Protein AF-A0A4T2A4Z6-F1 (afdb_monomer_lite)

Structure (mmCIF, N/CA/C/O backbone):
data_AF-A0A4T2A4Z6-F1
#
_entry.id   AF-A0A4T2A4Z6-F1
#
loop_
_atom_site.group_PDB
_atom_site.id
_atom_site.type_symbol
_atom_site.label_atom_id
_atom_site.label_alt_id
_atom_site.label_comp_id
_atom_site.label_asym_id
_atom_site.label_entity_id
_atom_site.label_seq_id
_atom_site.pdbx_PDB_ins_code
_atom_site.Cartn_x
_atom_site.Cartn_y
_atom_site.Cartn_z
_atom_site.occupancy
_atom_site.B_iso_or_equiv
_atom_site.auth_seq_id
_atom_site.auth_comp_id
_atom_site.auth_asym_id
_atom_site.auth_atom_id
_atom_site.pdbx_PDB_model_num
ATOM 1 N N . MET A 1 1 ? 22.274 5.637 -23.073 1.00 53.47 1 MET A N 1
ATOM 2 C CA . MET A 1 1 ? 21.441 6.823 -23.376 1.00 53.47 1 MET A CA 1
ATOM 3 C C . MET A 1 1 ? 20.006 6.414 -23.093 1.00 53.47 1 MET A C 1
ATOM 5 O O . MET A 1 1 ? 19.495 5.566 -23.811 1.00 53.47 1 MET A O 1
ATOM 9 N N . ILE A 1 2 ? 19.406 6.898 -22.002 1.00 63.56 2 ILE A N 1
ATOM 10 C CA . ILE A 1 2 ? 18.013 6.569 -21.661 1.00 63.56 2 ILE A CA 1
ATOM 11 C C . ILE A 1 2 ? 17.120 7.168 -22.754 1.00 63.56 2 ILE A C 1
ATOM 13 O O . ILE A 1 2 ? 17.235 8.357 -23.053 1.00 63.56 2 ILE A O 1
ATOM 17 N N . SER A 1 3 ? 16.276 6.355 -23.392 1.00 80.56 3 SER A N 1
ATOM 18 C CA . SER A 1 3 ? 15.364 6.856 -24.422 1.00 80.56 3 SER A CA 1
ATOM 19 C C . SER A 1 3 ? 14.307 7.770 -23.791 1.00 80.56 3 SER A C 1
ATOM 21 O O . SER A 1 3 ? 13.891 7.567 -22.649 1.00 80.56 3 SER A O 1
ATOM 23 N N . LEU A 1 4 ? 13.832 8.776 -24.532 1.00 82.50 4 LEU A N 1
ATOM 24 C CA . LEU A 1 4 ? 12.777 9.681 -24.055 1.00 82.50 4 LEU A CA 1
ATOM 25 C C . LEU A 1 4 ? 11.529 8.909 -23.579 1.00 82.50 4 LEU A C 1
ATOM 27 O O . LEU A 1 4 ? 10.929 9.271 -22.570 1.00 82.50 4 LEU A O 1
ATOM 31 N N . GLY A 1 5 ? 11.190 7.806 -24.257 1.00 82.75 5 GLY A N 1
ATOM 32 C CA . GLY A 1 5 ? 10.084 6.924 -23.875 1.00 82.75 5 GLY A CA 1
ATOM 33 C C . GLY A 1 5 ? 10.261 6.281 -22.495 1.00 82.75 5 GLY A C 1
ATOM 34 O O . GLY A 1 5 ? 9.306 6.242 -21.724 1.00 82.75 5 GLY A O 1
ATOM 35 N N . TRP A 1 6 ? 11.480 5.860 -22.139 1.00 84.50 6 TRP A N 1
ATOM 36 C CA . TRP A 1 6 ? 11.771 5.312 -20.808 1.00 84.50 6 TRP A CA 1
ATOM 37 C C . TRP A 1 6 ? 11.572 6.356 -19.710 1.00 84.50 6 TRP A C 1
ATOM 39 O O . TRP A 1 6 ? 10.941 6.088 -18.688 1.00 84.50 6 TRP A O 1
ATOM 49 N N . LYS A 1 7 ? 12.051 7.585 -19.941 1.00 83.44 7 LYS A N 1
ATOM 50 C CA . LYS A 1 7 ? 11.890 8.664 -18.961 1.00 83.44 7 LYS A CA 1
ATOM 51 C C . LYS A 1 7 ? 10.421 9.039 -18.759 1.00 83.44 7 LYS A C 1
ATOM 53 O O . LYS A 1 7 ? 10.008 9.286 -17.627 1.00 83.44 7 LYS A O 1
ATOM 58 N N . ILE A 1 8 ? 9.629 9.049 -19.834 1.00 87.81 8 ILE A N 1
ATOM 59 C CA . ILE A 1 8 ? 8.178 9.270 -19.762 1.00 87.81 8 ILE A CA 1
ATOM 60 C C . ILE A 1 8 ? 7.509 8.164 -18.936 1.00 87.81 8 ILE A C 1
ATOM 62 O O . ILE A 1 8 ? 6.722 8.477 -18.042 1.00 87.81 8 ILE A O 1
ATOM 66 N N . ALA A 1 9 ? 7.850 6.895 -19.181 1.00 88.88 9 ALA A N 1
ATOM 67 C CA . ALA A 1 9 ? 7.299 5.765 -18.436 1.00 88.88 9 ALA A CA 1
ATOM 68 C C . ALA A 1 9 ? 7.622 5.848 -16.933 1.00 88.88 9 ALA A C 1
ATOM 70 O O . ALA A 1 9 ? 6.725 5.699 -16.107 1.00 88.88 9 ALA A O 1
ATOM 71 N N . GLN A 1 10 ? 8.862 6.198 -16.578 1.00 87.38 10 GLN A N 1
ATOM 72 C CA . GLN A 1 10 ? 9.282 6.404 -15.189 1.00 87.38 10 GLN A CA 1
ATOM 73 C C . GLN A 1 10 ? 8.494 7.522 -14.492 1.00 87.38 10 GLN A C 1
ATOM 75 O O . GLN A 1 10 ? 8.013 7.346 -13.374 1.00 87.38 10 GLN A O 1
ATOM 80 N N . VAL A 1 11 ? 8.340 8.682 -15.141 1.00 88.06 11 VAL A N 1
ATOM 81 C CA . VAL A 1 11 ? 7.564 9.798 -14.573 1.00 88.06 11 VAL A CA 1
ATOM 82 C C . VAL A 1 11 ? 6.092 9.415 -14.423 1.00 88.06 11 VAL A C 1
ATOM 84 O O . VAL A 1 11 ? 5.475 9.746 -13.412 1.00 88.06 11 VAL A O 1
ATOM 87 N N . SER A 1 12 ? 5.530 8.707 -15.405 1.00 90.56 12 SER A N 1
ATOM 88 C CA . SER A 1 12 ? 4.148 8.228 -15.343 1.00 90.56 12 SER A CA 1
ATOM 89 C C . SER A 1 12 ? 3.947 7.242 -14.195 1.00 90.56 12 SER A C 1
ATOM 91 O O . SER A 1 12 ? 2.978 7.373 -13.453 1.00 90.56 12 SER A O 1
ATOM 93 N N . GLU A 1 13 ? 4.865 6.290 -14.014 1.00 91.31 13 GLU A N 1
ATOM 94 C CA . GLU A 1 13 ? 4.811 5.329 -12.913 1.00 91.31 13 GLU A CA 1
ATOM 95 C C . GLU A 1 13 ? 4.927 6.030 -11.560 1.00 91.31 13 GLU A C 1
ATOM 97 O O . GLU A 1 13 ? 4.157 5.733 -10.651 1.00 91.31 13 GLU A O 1
ATOM 102 N N . ARG A 1 14 ? 5.831 7.010 -11.430 1.00 89.75 14 ARG A N 1
ATOM 103 C CA . ARG A 1 14 ? 5.976 7.783 -10.192 1.00 89.75 14 ARG A CA 1
ATOM 104 C C . ARG A 1 14 ? 4.678 8.497 -9.814 1.00 89.75 14 ARG A C 1
ATOM 106 O O . ARG A 1 14 ? 4.248 8.396 -8.675 1.00 89.75 14 ARG A O 1
ATOM 113 N N . ARG A 1 15 ? 4.026 9.154 -10.777 1.00 90.56 15 ARG A N 1
ATOM 114 C CA . ARG A 1 15 ? 2.739 9.831 -10.548 1.00 90.56 15 ARG A CA 1
ATOM 115 C C . ARG A 1 15 ? 1.625 8.855 -10.183 1.00 90.56 15 ARG A C 1
ATOM 117 O O . ARG A 1 15 ? 0.819 9.162 -9.314 1.00 90.56 15 ARG A O 1
ATOM 124 N N . ALA A 1 16 ? 1.575 7.693 -10.835 1.00 90.38 16 ALA A N 1
ATOM 125 C CA . ALA A 1 16 ? 0.600 6.654 -10.509 1.00 90.38 16 ALA A CA 1
ATOM 126 C C . ALA A 1 16 ? 0.821 6.095 -9.094 1.00 90.38 16 ALA A C 1
ATOM 128 O O . ALA A 1 16 ? -0.144 5.861 -8.365 1.00 90.38 16 ALA A O 1
ATOM 129 N N . LEU A 1 17 ? 2.084 5.927 -8.693 1.00 90.62 17 LEU A N 1
ATOM 130 C CA . LEU A 1 17 ? 2.461 5.515 -7.347 1.00 90.62 17 LEU A CA 1
ATOM 131 C C . LEU A 1 17 ? 2.000 6.543 -6.310 1.00 90.62 17 LEU A C 1
ATOM 133 O O . LEU A 1 17 ? 1.287 6.174 -5.379 1.00 90.62 17 LEU A O 1
ATOM 137 N N . ASP A 1 18 ? 2.352 7.817 -6.506 1.00 90.19 18 ASP A N 1
ATOM 138 C CA . ASP A 1 18 ? 1.997 8.906 -5.590 1.00 90.19 18 ASP A CA 1
ATOM 139 C C . ASP A 1 18 ? 0.464 9.031 -5.456 1.00 90.19 18 ASP A C 1
ATOM 141 O O . ASP A 1 18 ? -0.058 9.068 -4.343 1.00 90.19 18 ASP A O 1
ATOM 145 N N . ALA A 1 19 ? -0.278 8.963 -6.569 1.00 90.94 19 ALA A N 1
ATOM 146 C CA . ALA A 1 19 ? -1.742 8.990 -6.555 1.00 90.94 19 ALA A CA 1
ATOM 147 C C . ALA A 1 19 ? -2.352 7.793 -5.806 1.00 90.94 19 ALA A C 1
ATOM 149 O O . ALA A 1 19 ? -3.289 7.953 -5.024 1.00 90.94 19 ALA A O 1
ATOM 150 N N . THR A 1 20 ? -1.822 6.581 -6.010 1.00 90.94 20 THR A N 1
ATOM 151 C CA . THR A 1 20 ? -2.314 5.384 -5.304 1.00 90.94 20 THR A CA 1
ATOM 152 C C . THR A 1 20 ? -2.079 5.508 -3.801 1.00 90.94 20 THR A C 1
ATOM 154 O O . THR A 1 20 ? -2.978 5.230 -3.008 1.00 90.94 20 THR A O 1
ATOM 157 N N . HIS A 1 21 ? -0.894 5.979 -3.411 1.00 90.50 21 HIS A N 1
ATOM 158 C CA . HIS A 1 21 ? -0.552 6.233 -2.018 1.00 90.50 21 HIS A CA 1
ATOM 159 C C . HIS A 1 21 ? -1.497 7.270 -1.382 1.00 90.50 21 HIS A C 1
ATOM 161 O O . HIS A 1 21 ? -2.079 7.008 -0.330 1.00 90.50 21 HIS A O 1
ATOM 167 N N . GLU A 1 22 ? -1.740 8.405 -2.046 1.00 89.75 22 GLU A N 1
ATOM 168 C CA . GLU A 1 22 ? -2.688 9.429 -1.578 1.00 89.75 22 GLU A CA 1
ATOM 169 C C . GLU A 1 22 ? -4.120 8.895 -1.438 1.00 89.75 22 GLU A C 1
ATOM 171 O O . GLU A 1 22 ? -4.818 9.212 -0.468 1.00 89.75 22 GLU A O 1
ATOM 176 N N . HIS A 1 23 ? -4.570 8.050 -2.368 1.00 89.31 23 HIS A N 1
ATOM 177 C CA . HIS A 1 23 ? -5.885 7.422 -2.283 1.00 89.31 23 HIS A CA 1
ATOM 178 C C . HIS A 1 23 ? -6.003 6.457 -1.105 1.00 89.31 23 HIS A C 1
ATOM 180 O O . HIS A 1 23 ? -7.046 6.449 -0.447 1.00 89.31 23 HIS A O 1
ATOM 186 N N . LEU A 1 24 ? -4.956 5.683 -0.808 1.00 89.62 24 LEU A N 1
ATOM 187 C CA . LEU A 1 24 ? -4.925 4.809 0.366 1.00 89.62 24 LEU A CA 1
ATOM 188 C C . LEU A 1 24 ? -5.007 5.627 1.658 1.00 89.62 24 LEU A C 1
ATOM 190 O O . LEU A 1 24 ? -5.875 5.360 2.487 1.00 89.62 24 LEU A O 1
ATOM 194 N N . VAL A 1 25 ? -4.183 6.671 1.794 1.00 88.75 25 VAL A N 1
ATOM 195 C CA . VAL A 1 25 ? -4.225 7.587 2.950 1.00 88.75 25 VAL A CA 1
ATOM 196 C C . VAL A 1 25 ? -5.608 8.231 3.096 1.00 88.75 25 VAL A C 1
ATOM 198 O O . VAL A 1 25 ? -6.181 8.261 4.184 1.00 88.75 25 VAL A O 1
ATOM 201 N N . THR A 1 26 ? -6.197 8.699 1.995 1.00 86.94 26 THR A N 1
ATOM 202 C CA . THR A 1 26 ? -7.542 9.294 2.001 1.00 86.94 26 THR A CA 1
ATOM 203 C C . THR A 1 26 ? -8.610 8.284 2.428 1.00 86.94 26 THR A C 1
ATOM 205 O O . THR A 1 26 ? -9.493 8.613 3.220 1.00 86.94 26 THR A O 1
ATOM 208 N N . GLY A 1 27 ? -8.536 7.044 1.934 1.00 85.38 27 GLY A N 1
ATOM 209 C CA . GLY A 1 27 ? -9.442 5.961 2.323 1.00 85.38 27 GLY A CA 1
ATOM 210 C C . GLY A 1 27 ? -9.353 5.633 3.814 1.00 85.38 27 GLY A C 1
ATOM 211 O O . GLY A 1 27 ? -10.381 5.515 4.482 1.00 85.38 27 GLY A O 1
ATOM 212 N N . LEU A 1 28 ? -8.132 5.571 4.351 1.00 85.25 28 LEU A N 1
ATOM 213 C CA . LEU A 1 28 ? -7.865 5.353 5.774 1.00 85.25 28 LEU A CA 1
ATOM 214 C C . LEU A 1 28 ? -8.429 6.485 6.646 1.00 85.25 28 LEU A C 1
ATOM 216 O O . LEU A 1 28 ? -9.111 6.219 7.635 1.00 85.25 28 LEU A O 1
ATOM 220 N N . ASN A 1 29 ? -8.227 7.742 6.248 1.00 82.94 29 ASN A N 1
ATOM 221 C CA . ASN A 1 29 ? -8.770 8.901 6.961 1.00 82.94 29 ASN A CA 1
ATOM 222 C C . ASN A 1 29 ? -10.304 8.937 6.945 1.00 82.94 29 ASN A C 1
ATOM 224 O O . ASN A 1 29 ? -10.927 9.236 7.965 1.00 82.94 29 ASN A O 1
ATOM 228 N N . ASN A 1 30 ? -10.930 8.581 5.819 1.00 83.62 30 ASN A N 1
ATOM 229 C CA . ASN A 1 30 ? -12.386 8.469 5.739 1.00 83.62 30 ASN A CA 1
ATOM 230 C C . ASN A 1 30 ? -12.917 7.367 6.665 1.00 83.62 30 ASN A C 1
ATOM 232 O O . ASN A 1 30 ? -13.893 7.596 7.376 1.00 83.62 30 ASN A O 1
ATOM 236 N N . LEU A 1 31 ? -12.251 6.206 6.722 1.00 81.06 31 LEU A N 1
ATOM 237 C CA . LEU A 1 31 ? -12.610 5.133 7.653 1.00 81.06 31 LEU A CA 1
ATOM 238 C C . LEU A 1 31 ? -12.546 5.616 9.108 1.00 81.06 31 LEU A C 1
ATOM 240 O O . LEU A 1 31 ? -13.476 5.376 9.878 1.00 81.06 31 LEU A O 1
ATOM 244 N N . VAL A 1 32 ? -11.472 6.314 9.485 1.00 80.25 32 VAL A N 1
ATOM 245 C CA . VAL A 1 32 ? -11.318 6.889 10.830 1.00 80.25 32 VAL A CA 1
ATOM 246 C C . VAL A 1 32 ? -12.477 7.837 11.141 1.00 80.25 32 VAL A C 1
ATOM 248 O O . VAL A 1 32 ? -13.132 7.685 12.175 1.00 80.25 32 VAL A O 1
ATOM 251 N N . ALA A 1 33 ? -12.779 8.767 10.232 1.00 80.31 33 ALA A N 1
ATOM 252 C CA . ALA A 1 33 ? -13.874 9.718 10.394 1.00 80.31 33 ALA A CA 1
ATOM 253 C C . ALA A 1 33 ? -15.239 9.018 10.541 1.00 80.31 33 ALA A C 1
ATOM 255 O O . ALA A 1 33 ? -16.032 9.383 11.410 1.00 80.31 33 ALA A O 1
ATOM 256 N N . GLU A 1 34 ? -15.502 7.973 9.750 1.00 82.38 34 GLU A N 1
ATOM 257 C CA . GLU A 1 34 ? -16.730 7.176 9.842 1.00 82.38 34 GLU A CA 1
ATOM 258 C C . GLU A 1 34 ? -16.854 6.434 11.182 1.00 82.38 34 GLU A C 1
ATOM 260 O O . GLU A 1 34 ? -17.939 6.398 11.771 1.00 82.38 34 GLU A O 1
ATOM 265 N N . GLN A 1 35 ? -15.764 5.854 11.691 1.00 79.44 35 GLN A N 1
ATOM 266 C CA . GLN A 1 35 ? -15.755 5.160 12.985 1.00 79.44 35 GLN A CA 1
ATOM 267 C C . GLN A 1 35 ? -15.966 6.136 14.147 1.00 79.44 35 GLN A C 1
ATOM 269 O O . GLN A 1 35 ? -16.771 5.872 15.046 1.00 79.44 35 GLN A O 1
ATOM 274 N N . MET A 1 36 ? -15.327 7.306 14.085 1.00 76.94 36 MET A N 1
ATOM 275 C CA . MET A 1 36 ? -15.538 8.387 15.048 1.00 76.94 36 MET A CA 1
ATOM 276 C C . MET A 1 36 ? -16.989 8.875 15.046 1.00 76.94 36 MET A C 1
ATOM 278 O O . MET A 1 36 ? -17.581 9.012 16.116 1.00 76.94 36 MET A O 1
ATOM 282 N N . ALA A 1 37 ? -17.597 9.066 13.869 1.00 81.31 37 ALA A N 1
ATOM 283 C CA . ALA A 1 37 ? -19.005 9.450 13.750 1.00 81.31 37 ALA A CA 1
ATOM 284 C C . ALA A 1 37 ? -19.954 8.394 14.345 1.00 81.31 37 ALA A C 1
ATOM 286 O O . ALA A 1 37 ? -20.972 8.734 14.947 1.00 81.31 37 ALA A O 1
ATOM 287 N N . LYS A 1 38 ? -19.597 7.107 14.241 1.00 81.38 38 LYS A N 1
ATOM 288 C CA . LYS A 1 38 ? -20.314 5.984 14.875 1.00 81.38 38 LYS A CA 1
ATOM 289 C C . LYS A 1 38 ? -20.003 5.823 16.366 1.00 81.38 38 LYS A C 1
ATOM 291 O O . LYS A 1 38 ? -20.525 4.909 17.003 1.00 81.38 38 LYS A O 1
ATOM 296 N N . ASN A 1 39 ? -19.172 6.696 16.935 1.00 74.12 39 ASN A N 1
ATOM 297 C CA . ASN A 1 39 ? -18.717 6.645 18.320 1.00 74.12 39 ASN A CA 1
ATOM 298 C C . ASN A 1 39 ? -18.016 5.315 18.681 1.00 74.12 39 ASN A C 1
ATOM 300 O O . ASN A 1 39 ? -18.028 4.882 19.839 1.00 74.12 39 ASN A O 1
ATOM 304 N N . GLN A 1 40 ? -17.425 4.663 17.675 1.00 71.44 40 GLN A N 1
ATOM 305 C CA . GLN A 1 40 ? -16.693 3.407 17.777 1.00 71.44 40 GLN A CA 1
ATOM 306 C C . GLN A 1 40 ? -15.190 3.693 17.782 1.00 71.44 40 GLN A C 1
ATOM 308 O O . GLN A 1 40 ? -14.695 4.546 17.048 1.00 71.44 40 GLN A O 1
ATOM 313 N N . ALA A 1 41 ? -14.451 2.985 18.635 1.00 67.62 41 ALA A N 1
ATOM 314 C CA . ALA A 1 41 ? -12.996 3.041 18.607 1.00 67.62 41 ALA A CA 1
ATOM 315 C C . ALA A 1 41 ? -12.472 2.140 17.482 1.00 67.62 41 ALA A C 1
ATOM 317 O O . ALA A 1 41 ? -12.926 1.001 17.337 1.00 67.62 41 ALA A O 1
ATOM 318 N N . LEU A 1 42 ? -11.477 2.619 16.732 1.00 68.81 42 LEU A N 1
ATOM 319 C CA . LEU A 1 42 ? -10.660 1.751 15.888 1.00 68.81 42 LEU A CA 1
ATOM 320 C C . LEU A 1 42 ? -9.948 0.748 16.808 1.00 68.81 42 LEU A C 1
ATOM 322 O O . LEU A 1 42 ? -9.148 1.125 17.663 1.00 68.81 42 LEU A O 1
ATOM 326 N N . ASN A 1 43 ? -10.291 -0.533 16.685 1.00 70.00 43 ASN A N 1
ATOM 327 C CA . ASN A 1 43 ? -9.636 -1.595 17.438 1.00 70.00 43 ASN A CA 1
ATOM 328 C C . ASN A 1 43 ? -8.296 -1.982 16.777 1.00 70.00 43 ASN A C 1
ATOM 330 O O . ASN A 1 43 ? -7.999 -1.606 15.644 1.00 70.00 43 ASN A O 1
ATOM 334 N N . LYS A 1 44 ? -7.481 -2.784 17.470 1.00 69.00 44 LYS A N 1
ATOM 335 C CA . LYS A 1 44 ? -6.182 -3.239 16.940 1.00 69.00 44 LYS A CA 1
ATOM 336 C C . LYS A 1 44 ? -6.290 -4.103 15.672 1.00 69.00 44 LYS A C 1
ATOM 338 O O . LYS A 1 44 ? -5.290 -4.246 14.978 1.00 69.00 44 LYS A O 1
ATOM 343 N N . ALA A 1 45 ? -7.465 -4.655 15.354 1.00 73.44 45 ALA A N 1
ATOM 344 C CA . ALA A 1 45 ? -7.662 -5.503 14.175 1.00 73.44 45 ALA A CA 1
ATOM 345 C C . ALA A 1 45 ? -7.592 -4.713 12.855 1.00 73.44 45 ALA A C 1
ATOM 347 O O . ALA A 1 45 ? -7.369 -5.294 11.795 1.00 73.44 45 ALA A O 1
ATOM 348 N N . TRP A 1 46 ? -7.700 -3.381 12.902 1.00 74.56 46 TRP A N 1
ATOM 349 C CA . TRP A 1 46 ? -7.494 -2.554 11.713 1.00 74.56 46 TRP A CA 1
ATOM 350 C C . TRP A 1 46 ? -6.060 -2.608 11.188 1.00 74.56 46 TRP A C 1
ATOM 352 O O . TRP A 1 46 ? -5.870 -2.513 9.982 1.00 74.56 46 TRP A O 1
ATOM 362 N N . ARG A 1 47 ? -5.062 -2.866 12.047 1.00 73.88 47 ARG A N 1
ATOM 363 C CA . ARG A 1 47 ? -3.666 -3.021 11.602 1.00 73.88 47 ARG A CA 1
ATOM 364 C C . ARG A 1 47 ? -3.460 -4.252 10.713 1.00 73.88 47 ARG A C 1
ATOM 366 O O . ARG A 1 47 ? -2.546 -4.261 9.905 1.00 73.88 47 ARG A O 1
ATOM 373 N N . SER A 1 48 ? -4.311 -5.271 10.825 1.00 77.44 48 SER A N 1
ATOM 374 C CA . SER A 1 48 ? -4.281 -6.447 9.945 1.00 77.44 48 SER A CA 1
ATOM 375 C C . SER A 1 48 ? -5.272 -6.347 8.783 1.00 77.44 48 SER A C 1
ATOM 377 O O . SER A 1 48 ? -5.400 -7.292 8.008 1.00 77.44 48 SER A O 1
ATOM 379 N N . THR 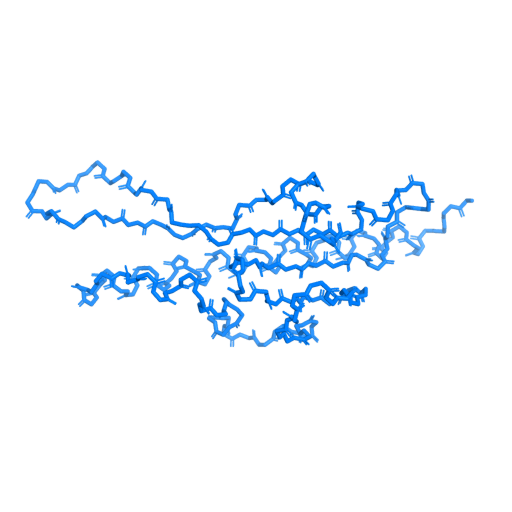A 1 49 ? -6.001 -5.233 8.660 1.00 83.50 49 THR A N 1
ATOM 380 C CA . THR A 1 49 ? -6.970 -5.046 7.580 1.00 83.50 49 THR A CA 1
ATOM 381 C C . THR A 1 49 ? -6.272 -4.501 6.348 1.00 83.50 49 THR A C 1
ATOM 383 O O . THR A 1 49 ? -5.612 -3.468 6.395 1.00 83.50 49 THR A O 1
ATOM 386 N N . ASN A 1 50 ? -6.475 -5.186 5.232 1.00 89.19 50 ASN A N 1
ATOM 387 C CA . ASN A 1 50 ? -5.974 -4.781 3.935 1.00 89.19 50 ASN A CA 1
ATOM 388 C C . ASN A 1 50 ? -6.543 -3.405 3.520 1.00 89.19 50 ASN A C 1
ATOM 390 O O . ASN A 1 50 ? -7.745 -3.307 3.273 1.00 89.19 50 ASN A O 1
ATOM 394 N N . PRO A 1 51 ? -5.723 -2.346 3.392 1.00 88.31 51 PRO A N 1
ATOM 395 C CA . PRO A 1 51 ? -6.214 -0.999 3.108 1.00 88.31 51 PRO A CA 1
ATOM 396 C C . PRO A 1 51 ? -6.760 -0.845 1.681 1.00 88.31 51 PRO A C 1
ATOM 398 O O . PRO A 1 51 ? -7.561 0.055 1.431 1.00 88.31 51 PRO A O 1
ATOM 401 N N . PHE A 1 52 ? -6.408 -1.739 0.749 1.00 90.06 52 PHE A N 1
ATOM 402 C CA . PHE A 1 52 ? -6.931 -1.699 -0.620 1.00 90.06 52 PHE A CA 1
ATOM 403 C C . PHE A 1 52 ? -8.438 -1.977 -0.684 1.00 90.06 52 PHE A C 1
ATOM 405 O O . PHE A 1 52 ? -9.092 -1.511 -1.613 1.00 90.06 52 PHE A O 1
ATOM 412 N N . VAL A 1 53 ? -9.020 -2.652 0.318 1.00 86.44 53 VAL A N 1
ATOM 413 C CA . VAL A 1 53 ? -10.478 -2.881 0.386 1.00 86.44 53 VAL A CA 1
ATOM 414 C C . VAL A 1 53 ? -11.265 -1.606 0.705 1.00 86.44 53 VAL A C 1
ATOM 416 O O . VAL A 1 53 ? -12.474 -1.561 0.501 1.00 86.44 53 VAL A O 1
ATOM 419 N N . LEU A 1 54 ? -10.590 -0.571 1.220 1.00 80.38 54 LEU A N 1
ATOM 420 C CA . LEU A 1 54 ? -11.190 0.729 1.534 1.00 80.38 54 LEU A CA 1
ATOM 421 C C . LEU A 1 54 ? -11.272 1.635 0.302 1.00 80.38 54 LEU A C 1
ATOM 423 O O . LEU A 1 54 ? -11.974 2.650 0.310 1.00 80.38 54 LEU A O 1
ATOM 427 N N . LEU A 1 55 ? -10.546 1.293 -0.762 1.00 75.25 55 LEU A N 1
ATOM 428 C CA . LEU A 1 55 ? -10.584 2.038 -2.004 1.00 75.25 55 LEU A CA 1
ATOM 429 C C . LEU A 1 55 ? -11.914 1.762 -2.710 1.00 75.25 55 LEU A C 1
ATOM 431 O O . LEU A 1 55 ? -12.261 0.625 -3.010 1.00 75.25 55 LEU A O 1
ATOM 435 N N . ARG A 1 56 ? -12.660 2.828 -3.025 1.00 67.38 56 ARG A N 1
ATOM 436 C CA . ARG A 1 56 ? -13.935 2.738 -3.768 1.00 67.38 56 ARG A CA 1
ATOM 437 C C . ARG A 1 56 ? -13.778 2.210 -5.199 1.00 67.38 56 ARG A C 1
ATOM 439 O O . ARG A 1 56 ? -14.767 1.869 -5.837 1.00 67.38 56 ARG A O 1
ATOM 446 N N . TRP A 1 57 ? -12.548 2.182 -5.696 1.00 67.94 57 TRP A N 1
ATOM 447 C CA . TRP A 1 57 ? -12.152 1.673 -6.999 1.00 67.94 57 TRP A CA 1
ATOM 448 C C . TRP A 1 57 ? -11.043 0.640 -6.809 1.00 67.94 57 TRP A C 1
ATOM 450 O O . TRP A 1 57 ? -10.122 0.846 -6.014 1.00 67.94 57 TRP A O 1
ATOM 460 N N . GLN A 1 58 ? -11.149 -0.482 -7.516 1.00 67.38 58 GLN A N 1
ATOM 461 C CA . GLN A 1 58 ? -10.116 -1.505 -7.489 1.00 67.38 58 GLN A CA 1
ATOM 462 C C . GLN A 1 58 ? -8.901 -0.981 -8.259 1.00 67.38 58 GLN A C 1
ATOM 464 O O . GLN A 1 58 ? -9.029 -0.559 -9.403 1.00 67.38 58 GLN A O 1
ATOM 469 N N . GLN A 1 59 ? -7.735 -0.961 -7.615 1.00 78.75 59 GLN A N 1
ATOM 470 C CA . GLN A 1 59 ? -6.487 -0.608 -8.286 1.00 78.75 59 GLN A CA 1
ATOM 471 C C . GLN A 1 59 ? -6.119 -1.731 -9.257 1.00 78.75 59 GLN A C 1
ATOM 473 O O . GLN A 1 59 ? -5.915 -2.865 -8.824 1.00 78.75 59 GLN A O 1
ATOM 478 N N . ASP A 1 60 ? -6.014 -1.424 -10.551 1.00 81.81 60 ASP A N 1
ATOM 479 C CA . ASP A 1 60 ? -5.720 -2.412 -11.605 1.00 81.81 60 ASP A CA 1
ATOM 480 C C . ASP A 1 60 ? -4.390 -3.148 -11.384 1.00 81.81 60 ASP A C 1
ATOM 482 O O . ASP A 1 60 ? -4.184 -4.261 -11.862 1.00 81.81 60 ASP A O 1
ATOM 486 N N . ASN A 1 61 ? -3.470 -2.517 -10.659 1.00 89.81 61 ASN A N 1
ATOM 487 C CA . ASN A 1 61 ? -2.163 -3.052 -10.306 1.00 89.81 61 ASN A CA 1
ATOM 488 C C . ASN A 1 61 ? -2.091 -3.579 -8.863 1.00 89.81 61 ASN A C 1
ATOM 490 O O . ASN A 1 61 ? -0.990 -3.835 -8.382 1.00 89.81 61 ASN A O 1
ATOM 494 N N . TYR A 1 62 ? -3.217 -3.753 -8.165 1.00 93.25 62 TYR A N 1
ATOM 495 C CA . TYR A 1 62 ? -3.240 -4.479 -6.897 1.00 93.25 62 TYR A CA 1
ATOM 496 C C . TYR A 1 62 ? -3.212 -5.989 -7.149 1.00 93.25 62 TYR A C 1
ATOM 498 O O . TYR A 1 62 ? -4.149 -6.566 -7.696 1.00 93.25 62 TYR A O 1
ATOM 506 N N . CYS A 1 63 ? -2.123 -6.627 -6.729 1.00 94.06 63 CYS A N 1
ATOM 507 C CA . CYS A 1 63 ? -1.815 -8.022 -7.038 1.00 94.06 63 CYS A CA 1
ATOM 508 C C . CYS A 1 63 ? -2.085 -8.975 -5.860 1.00 94.06 63 CYS A C 1
ATOM 510 O O . CYS A 1 63 ? -1.773 -10.161 -5.948 1.00 94.06 63 CYS A O 1
ATOM 512 N N . GLY A 1 64 ? -2.703 -8.479 -4.783 1.00 93.25 64 GLY A N 1
ATOM 513 C CA . GLY A 1 64 ? -3.192 -9.293 -3.672 1.00 93.25 64 GLY A CA 1
ATOM 514 C C . GLY A 1 64 ? -2.371 -9.174 -2.390 1.00 93.25 64 GLY A C 1
ATOM 515 O O . GLY A 1 64 ? -1.627 -8.213 -2.168 1.00 93.25 64 GLY A O 1
ATOM 516 N N . GLU A 1 65 ? -2.565 -10.146 -1.505 1.00 94.69 65 GLU A N 1
ATOM 517 C CA . GLU A 1 65 ? -1.758 -10.286 -0.297 1.00 94.69 65 GLU A CA 1
ATOM 518 C C . GLU A 1 65 ? -0.471 -11.046 -0.618 1.00 94.69 65 GLU A C 1
ATOM 520 O O . GLU A 1 65 ? -0.487 -12.030 -1.360 1.00 94.69 65 GLU A O 1
ATOM 525 N N . LEU A 1 66 ? 0.646 -10.576 -0.074 1.00 92.75 66 LEU A N 1
ATOM 526 C CA . LEU A 1 66 ? 1.951 -11.196 -0.248 1.00 92.75 66 LEU A CA 1
ATOM 527 C C . LEU A 1 66 ? 2.270 -12.032 0.989 1.00 92.75 66 LEU A C 1
ATOM 529 O O . LEU A 1 66 ? 2.154 -11.552 2.116 1.00 92.75 66 LEU A O 1
ATOM 533 N N . ALA A 1 67 ? 2.672 -13.283 0.777 1.00 87.06 67 ALA A N 1
ATOM 534 C CA . ALA A 1 67 ? 3.214 -14.106 1.851 1.00 87.06 67 ALA A CA 1
ATOM 535 C C . ALA A 1 67 ? 4.564 -13.542 2.319 1.00 87.06 67 ALA A C 1
ATOM 537 O O . ALA A 1 67 ? 5.278 -12.902 1.544 1.00 87.06 67 ALA A O 1
ATOM 538 N N . ALA A 1 68 ? 4.935 -13.797 3.574 1.00 81.12 68 ALA A N 1
ATOM 539 C CA . ALA A 1 68 ? 6.226 -13.367 4.094 1.00 81.12 68 ALA A CA 1
ATOM 540 C C . ALA A 1 68 ? 7.388 -13.876 3.227 1.00 81.12 68 ALA A C 1
ATOM 542 O O . ALA A 1 68 ? 7.423 -15.044 2.834 1.00 81.12 68 ALA A O 1
ATOM 543 N N . SER A 1 69 ? 8.329 -12.976 2.936 1.00 79.56 69 SER A N 1
ATOM 544 C CA . SER A 1 69 ? 9.532 -13.230 2.135 1.00 79.56 69 SER A CA 1
ATOM 545 C C . SER A 1 69 ? 9.274 -13.655 0.682 1.00 79.56 69 SER A C 1
ATOM 547 O O . SER A 1 69 ? 10.201 -14.100 0.006 1.00 79.56 69 SER A O 1
ATOM 549 N N . ALA A 1 70 ? 8.039 -13.543 0.180 1.00 87.75 70 ALA A N 1
ATOM 550 C CA . ALA A 1 70 ? 7.749 -13.785 -1.229 1.00 87.75 70 ALA A CA 1
ATOM 551 C C . ALA A 1 70 ? 8.171 -12.575 -2.070 1.00 87.75 70 ALA A C 1
ATOM 553 O O . ALA A 1 70 ? 7.887 -11.439 -1.713 1.00 87.75 70 ALA A O 1
ATOM 554 N N . GLU A 1 71 ? 8.818 -12.798 -3.212 1.00 89.12 71 GLU A N 1
ATOM 555 C CA . GLU A 1 71 ? 9.325 -11.694 -4.028 1.00 89.12 71 GLU A CA 1
ATOM 556 C C . GLU A 1 71 ? 8.179 -10.924 -4.729 1.00 89.12 71 GLU A C 1
ATOM 558 O O . GLU A 1 71 ? 7.415 -11.521 -5.498 1.00 89.12 71 GLU A O 1
ATOM 563 N N . PRO A 1 72 ? 8.043 -9.599 -4.518 1.00 91.88 72 PRO A N 1
ATOM 564 C CA . PRO A 1 72 ? 7.014 -8.804 -5.177 1.00 91.88 72 PRO A CA 1
ATOM 565 C C . PRO A 1 72 ? 7.336 -8.590 -6.662 1.00 91.88 72 PRO A C 1
ATOM 567 O O . PRO A 1 72 ? 8.458 -8.235 -7.045 1.00 91.88 72 PRO A O 1
ATOM 570 N N . GLN A 1 73 ? 6.320 -8.750 -7.514 1.00 92.12 73 GLN A N 1
ATOM 571 C CA . GLN A 1 73 ? 6.434 -8.484 -8.948 1.00 92.12 73 GLN A CA 1
ATOM 572 C C . GLN A 1 73 ? 6.531 -6.983 -9.249 1.00 92.12 73 GLN A C 1
ATOM 574 O O . GLN A 1 73 ? 5.977 -6.138 -8.543 1.00 92.12 73 GLN A O 1
ATOM 579 N N . ARG A 1 74 ? 7.212 -6.644 -10.349 1.00 91.62 74 ARG A N 1
ATOM 580 C CA . ARG A 1 74 ? 7.367 -5.254 -10.795 1.00 91.62 74 ARG A CA 1
ATOM 581 C C . ARG A 1 74 ? 6.042 -4.642 -11.268 1.00 91.62 74 ARG A C 1
ATOM 583 O O . ARG A 1 74 ? 5.346 -5.145 -12.149 1.00 91.62 74 ARG A O 1
ATOM 590 N N . GLY A 1 75 ? 5.750 -3.474 -10.721 1.00 91.31 75 GLY A N 1
ATOM 591 C CA . GLY A 1 75 ? 4.556 -2.655 -10.882 1.00 91.31 75 GLY A CA 1
ATOM 592 C C . GLY A 1 75 ? 3.291 -3.298 -10.353 1.00 91.31 75 GLY A C 1
ATOM 593 O O . GLY A 1 75 ? 2.231 -3.112 -10.948 1.00 91.31 75 GLY A O 1
ATOM 594 N N . CYS A 1 76 ? 3.432 -4.073 -9.284 1.00 93.44 76 CYS A N 1
ATOM 595 C CA . CYS A 1 76 ? 2.340 -4.595 -8.488 1.00 93.44 76 CYS A CA 1
ATOM 596 C C . CYS A 1 76 ? 2.351 -3.935 -7.110 1.00 93.44 76 CYS A C 1
ATOM 598 O O . CYS A 1 76 ? 3.406 -3.793 -6.488 1.00 93.44 76 CYS A O 1
ATOM 600 N N . TRP A 1 77 ? 1.162 -3.587 -6.634 1.00 94.88 77 TRP A N 1
ATOM 601 C CA . TRP A 1 77 ? 0.903 -3.290 -5.238 1.00 94.88 77 TRP A CA 1
ATOM 602 C C . TRP A 1 77 ? 0.534 -4.564 -4.491 1.00 94.88 77 TRP A C 1
ATOM 604 O O . TRP A 1 77 ? -0.271 -5.359 -4.980 1.00 94.88 77 TRP A O 1
ATOM 614 N N . TYR A 1 78 ? 1.066 -4.716 -3.284 1.00 95.06 78 TYR A N 1
ATOM 615 C CA . TYR A 1 78 ? 0.728 -5.818 -2.393 1.00 95.06 78 TYR A CA 1
ATOM 616 C C . TYR A 1 78 ? 0.388 -5.333 -0.988 1.00 95.06 78 TYR A C 1
ATOM 618 O O . TYR A 1 78 ? 0.868 -4.292 -0.538 1.00 95.06 78 TYR A O 1
ATOM 626 N N . TRP A 1 79 ? -0.409 -6.134 -0.286 1.00 94.75 79 TRP A N 1
ATOM 627 C CA . TRP A 1 79 ? -0.602 -6.034 1.159 1.00 94.75 79 TRP A CA 1
ATOM 628 C C . TRP A 1 79 ? 0.158 -7.162 1.859 1.00 94.75 79 TRP A C 1
ATOM 630 O O . TRP A 1 79 ? -0.018 -8.325 1.513 1.00 94.75 79 TRP A O 1
ATOM 640 N N . LEU A 1 80 ? 0.988 -6.839 2.844 1.00 94.00 80 LEU A N 1
ATOM 641 C CA . LEU A 1 80 ? 1.684 -7.806 3.688 1.00 94.00 80 LEU A CA 1
ATOM 642 C C . LEU A 1 80 ? 1.077 -7.749 5.102 1.00 94.00 80 LEU A C 1
ATOM 644 O O . LEU A 1 80 ? 1.466 -6.890 5.905 1.00 94.00 80 LEU A O 1
ATOM 648 N N . PRO A 1 81 ? 0.126 -8.645 5.426 1.00 90.69 81 PRO A N 1
ATOM 649 C CA . PRO A 1 81 ? -0.664 -8.554 6.654 1.00 90.69 81 PRO A CA 1
ATOM 650 C C . PRO A 1 81 ? 0.171 -8.722 7.925 1.00 90.69 81 PRO A C 1
ATOM 652 O O . PRO A 1 81 ? -0.109 -8.068 8.926 1.00 90.69 81 PRO A O 1
ATOM 655 N N . GLU A 1 82 ? 1.224 -9.545 7.891 1.00 89.50 82 GLU A N 1
ATOM 656 C CA . GLU A 1 82 ? 2.067 -9.830 9.063 1.00 89.50 82 GLU A CA 1
ATOM 657 C C . GLU A 1 82 ? 2.774 -8.592 9.626 1.00 89.50 82 GLU A C 1
ATOM 659 O O . GLU A 1 82 ? 3.055 -8.524 10.821 1.00 89.50 82 GLU A O 1
ATOM 664 N N . ARG A 1 83 ? 3.060 -7.608 8.766 1.00 90.75 83 ARG A N 1
ATOM 665 C CA . ARG A 1 83 ? 3.790 -6.383 9.127 1.00 90.75 83 ARG A CA 1
ATOM 666 C C . ARG A 1 83 ? 2.941 -5.121 9.030 1.00 90.75 83 ARG A C 1
ATOM 668 O O . ARG A 1 83 ? 3.417 -4.040 9.376 1.00 90.75 83 ARG A O 1
ATOM 675 N N . ALA A 1 84 ? 1.696 -5.272 8.583 1.00 92.19 84 ALA A N 1
ATOM 676 C CA . ALA A 1 84 ? 0.822 -4.179 8.201 1.00 92.19 84 ALA A CA 1
ATOM 677 C C . ALA A 1 84 ? 1.442 -3.288 7.105 1.00 92.19 84 ALA A C 1
ATOM 679 O O . ALA A 1 84 ? 1.383 -2.062 7.191 1.00 92.19 84 ALA A O 1
ATOM 680 N N . TRP A 1 85 ? 2.103 -3.889 6.108 1.00 94.19 85 TRP A N 1
ATOM 681 C CA . TRP A 1 85 ? 2.820 -3.145 5.066 1.00 94.19 85 TRP A CA 1
ATOM 682 C C . TRP A 1 85 ? 2.078 -3.139 3.739 1.00 94.19 85 TRP A C 1
ATOM 684 O O . TRP A 1 85 ? 1.570 -4.158 3.281 1.00 94.19 85 TRP A O 1
ATOM 694 N N . VAL A 1 86 ? 2.109 -1.996 3.072 1.00 94.50 86 VAL A N 1
ATOM 695 C CA . VAL A 1 86 ? 1.806 -1.865 1.654 1.00 94.50 86 VAL A CA 1
ATOM 696 C C . VAL A 1 86 ? 3.124 -1.843 0.888 1.00 94.50 86 VAL A C 1
ATOM 698 O O . VAL A 1 86 ? 4.011 -1.067 1.229 1.00 94.50 86 VAL A O 1
ATOM 701 N N . LEU A 1 87 ? 3.252 -2.672 -0.145 1.00 94.88 87 LEU A N 1
ATOM 702 C CA . LEU A 1 87 ? 4.471 -2.820 -0.943 1.00 94.88 87 LEU A CA 1
ATOM 703 C C . LEU A 1 87 ? 4.223 -2.416 -2.395 1.00 94.88 87 LEU A C 1
ATOM 705 O O . LEU A 1 87 ? 3.182 -2.761 -2.951 1.00 94.88 87 LEU A O 1
ATOM 709 N N . TYR A 1 88 ? 5.195 -1.757 -3.024 1.00 94.19 88 TYR A N 1
ATOM 710 C CA . TYR A 1 88 ? 5.223 -1.524 -4.469 1.00 94.19 88 TYR A CA 1
ATOM 711 C C . TYR A 1 88 ? 6.639 -1.659 -5.017 1.00 94.19 88 TYR A C 1
ATOM 713 O O . TYR A 1 88 ? 7.546 -0.962 -4.563 1.00 94.19 88 TYR A O 1
ATOM 721 N N . ARG A 1 89 ? 6.827 -2.501 -6.037 1.00 92.12 89 ARG A N 1
ATOM 722 C CA . ARG A 1 89 ? 8.102 -2.600 -6.761 1.00 92.12 89 ARG A CA 1
ATOM 723 C C . ARG A 1 89 ? 8.016 -1.844 -8.080 1.00 92.12 89 ARG A C 1
ATOM 725 O O . ARG A 1 89 ? 7.133 -2.128 -8.874 1.00 92.12 89 ARG A O 1
ATOM 732 N N . GLN A 1 90 ? 8.910 -0.905 -8.350 1.00 90.62 90 GLN A N 1
ATOM 733 C CA . GLN A 1 90 ? 8.905 -0.106 -9.580 1.00 90.62 90 GLN A CA 1
ATOM 734 C C . GLN A 1 90 ? 9.282 -0.946 -10.816 1.00 90.62 90 GLN A C 1
ATOM 736 O O . GLN A 1 90 ? 10.114 -1.849 -10.739 1.00 90.62 90 GLN A O 1
ATOM 741 N N . ARG A 1 91 ? 8.664 -0.653 -11.969 1.00 88.56 91 ARG A N 1
ATOM 742 C CA . ARG A 1 91 ? 9.004 -1.236 -13.282 1.00 88.56 91 ARG A CA 1
ATOM 743 C C . ARG A 1 91 ? 10.134 -0.476 -13.961 1.00 88.56 91 ARG A C 1
ATOM 745 O O . ARG A 1 91 ? 10.935 -1.088 -14.661 1.00 88.56 91 ARG A O 1
ATOM 752 N N . PHE A 1 92 ? 10.162 0.841 -13.778 1.00 85.19 92 PHE A N 1
ATOM 753 C CA . PHE A 1 92 ? 11.055 1.756 -14.481 1.00 85.19 92 PHE A CA 1
ATOM 754 C C . PHE A 1 92 ? 12.002 2.446 -13.488 1.00 85.19 92 PHE A C 1
ATOM 756 O O . PHE A 1 92 ? 11.961 3.664 -13.285 1.00 85.19 92 PHE A O 1
ATOM 763 N N . SER A 1 93 ? 12.850 1.653 -12.835 1.00 73.62 93 SER A N 1
ATOM 764 C CA . SER A 1 93 ? 13.996 2.133 -12.056 1.00 73.62 93 SER A CA 1
ATOM 765 C C . SER A 1 93 ? 15.150 2.524 -12.989 1.00 73.62 93 SER A C 1
ATOM 767 O O . SER A 1 93 ? 15.236 2.069 -14.130 1.00 73.62 93 SER A O 1
ATOM 769 N N . ASP A 1 94 ? 16.032 3.414 -12.538 1.00 66.88 94 ASP A N 1
ATOM 770 C CA . ASP A 1 94 ? 17.268 3.674 -13.280 1.00 66.88 94 ASP A CA 1
ATOM 771 C C . ASP A 1 94 ? 18.174 2.432 -13.185 1.00 66.88 94 ASP A C 1
ATOM 773 O O . ASP A 1 94 ? 18.293 1.857 -12.109 1.00 66.88 94 ASP A O 1
ATOM 777 N N . GLU A 1 95 ? 18.874 2.051 -14.259 1.00 53.69 95 GLU A N 1
ATOM 778 C CA . GLU A 1 95 ? 19.796 0.889 -14.288 1.00 53.69 95 GLU A CA 1
ATOM 779 C C . GLU A 1 95 ? 20.962 0.985 -13.274 1.00 53.69 95 GLU A C 1
ATOM 781 O O . GLU A 1 95 ? 21.703 0.027 -13.071 1.00 53.69 95 GLU A O 1
ATOM 786 N N . TRP A 1 96 ? 21.139 2.142 -12.627 1.00 51.97 96 TRP A N 1
ATOM 787 C CA . TRP A 1 96 ? 22.109 2.378 -11.548 1.00 51.97 96 TRP A CA 1
ATOM 788 C C . TRP A 1 96 ? 21.484 2.430 -10.151 1.00 51.97 96 TRP A C 1
ATOM 790 O O . TRP A 1 96 ? 22.184 2.635 -9.159 1.00 51.97 96 TRP A O 1
ATOM 800 N N . ALA A 1 97 ? 20.165 2.295 -10.048 1.00 53.69 97 ALA A N 1
ATOM 801 C CA . ALA A 1 97 ? 19.494 2.127 -8.778 1.00 53.69 97 ALA A CA 1
ATOM 802 C C . ALA A 1 97 ? 19.603 0.647 -8.387 1.00 53.69 97 ALA A C 1
ATOM 804 O O . ALA A 1 97 ? 19.078 -0.215 -9.081 1.00 53.69 97 ALA A O 1
ATOM 805 N N . ASN A 1 98 ? 20.307 0.356 -7.289 1.00 56.19 98 ASN A N 1
ATOM 806 C CA . ASN A 1 98 ? 20.338 -0.983 -6.688 1.00 56.19 98 ASN A CA 1
ATOM 807 C C . ASN A 1 98 ? 18.915 -1.559 -6.580 1.00 56.19 98 ASN A C 1
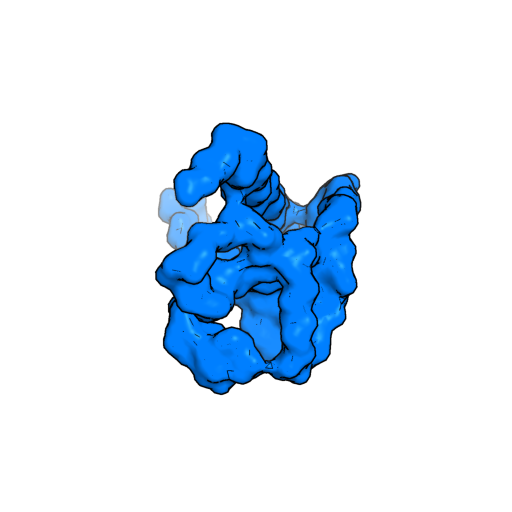ATOM 809 O O . ASN A 1 98 ? 17.984 -0.800 -6.318 1.00 56.19 98 ASN A O 1
ATOM 813 N N . GLU A 1 99 ? 18.755 -2.880 -6.691 1.00 56.72 99 GLU A N 1
ATOM 814 C CA . GLU A 1 99 ? 17.453 -3.575 -6.624 1.00 56.72 99 GLU A CA 1
ATOM 815 C C . GLU A 1 99 ? 16.604 -3.160 -5.402 1.00 56.72 99 GLU A C 1
ATOM 817 O O . GLU A 1 99 ? 15.387 -3.011 -5.503 1.00 56.72 99 GLU A O 1
ATOM 822 N N . GLN A 1 100 ? 17.256 -2.831 -4.281 1.00 54.53 100 GLN A N 1
ATOM 823 C CA . GLN A 1 100 ? 16.635 -2.309 -3.054 1.00 54.53 100 GLN A CA 1
ATOM 824 C C . GLN A 1 100 ? 15.949 -0.938 -3.202 1.00 54.53 100 GLN A C 1
ATOM 826 O O . GLN A 1 100 ? 15.118 -0.576 -2.379 1.00 54.53 100 GLN A O 1
ATOM 831 N N . ARG A 1 101 ? 16.277 -0.141 -4.226 1.00 63.22 101 ARG A N 1
ATOM 832 C CA . ARG A 1 101 ? 15.593 1.134 -4.519 1.00 63.22 101 ARG A CA 1
ATOM 833 C C . ARG A 1 101 ? 14.329 0.949 -5.352 1.00 63.22 101 ARG A C 1
ATOM 835 O O . ARG A 1 101 ? 13.553 1.898 -5.466 1.00 63.22 101 ARG A O 1
ATOM 842 N N . GLU A 1 102 ? 14.137 -0.228 -5.948 1.00 83.19 102 GLU A N 1
ATOM 843 C CA . GLU A 1 102 ? 12.944 -0.528 -6.740 1.00 83.19 102 GLU A CA 1
ATOM 844 C C . GLU A 1 102 ? 11.749 -0.829 -5.844 1.00 83.19 102 GLU A C 1
ATOM 846 O O . GLU A 1 102 ? 10.623 -0.504 -6.210 1.00 83.19 102 GLU A O 1
ATOM 851 N N . LEU A 1 103 ? 11.981 -1.441 -4.683 1.00 90.00 103 LEU A N 1
ATOM 852 C CA . LEU A 1 103 ? 10.933 -1.789 -3.738 1.00 90.00 103 LEU A CA 1
ATOM 853 C C . LEU A 1 103 ? 10.712 -0.663 -2.730 1.00 90.00 103 LEU A C 1
ATOM 855 O O . LEU A 1 103 ? 11.636 -0.181 -2.081 1.00 90.00 103 LEU A O 1
ATOM 859 N N . ARG A 1 104 ? 9.455 -0.253 -2.595 1.00 91.88 104 ARG A N 1
ATOM 860 C CA . ARG A 1 104 ? 8.994 0.691 -1.582 1.00 91.88 104 ARG A CA 1
ATOM 861 C C . ARG A 1 104 ? 7.980 0.012 -0.688 1.00 91.88 104 ARG A C 1
ATOM 863 O O . ARG A 1 104 ? 7.159 -0.771 -1.166 1.00 91.88 104 ARG A O 1
ATOM 870 N N . ALA A 1 105 ? 8.039 0.350 0.589 1.00 93.94 105 ALA A N 1
ATOM 871 C CA . ALA A 1 105 ? 7.110 -0.123 1.592 1.00 93.94 105 ALA A CA 1
ATOM 872 C C . ALA A 1 105 ? 6.580 1.045 2.414 1.00 93.94 105 ALA A C 1
ATOM 874 O O . ALA A 1 105 ? 7.314 1.984 2.723 1.00 93.94 105 ALA A O 1
ATOM 875 N N . TRP A 1 106 ? 5.314 0.943 2.796 1.00 94.94 106 TRP A N 1
ATOM 876 C CA . TRP A 1 106 ? 4.691 1.832 3.761 1.00 94.94 106 TRP A CA 1
ATOM 877 C C . TRP A 1 106 ? 3.993 1.017 4.835 1.00 94.94 106 TRP A C 1
ATOM 879 O O . TRP A 1 106 ? 3.180 0.147 4.524 1.00 94.94 106 TRP A O 1
ATOM 889 N N . GLN A 1 107 ? 4.296 1.298 6.094 1.00 93.38 107 GLN A N 1
ATOM 890 C CA . GLN A 1 107 ? 3.658 0.661 7.230 1.00 93.38 107 GLN A CA 1
ATOM 891 C C . GLN A 1 107 ? 2.405 1.429 7.630 1.00 93.38 107 GLN A C 1
ATOM 893 O O . GLN A 1 107 ? 2.438 2.643 7.826 1.00 93.38 107 GLN A O 1
ATOM 898 N N . LEU A 1 108 ? 1.310 0.698 7.803 1.00 90.50 108 LEU A N 1
ATOM 899 C CA . LEU A 1 108 ? 0.101 1.214 8.414 1.00 90.50 108 LEU A CA 1
ATOM 900 C C . LEU A 1 108 ? 0.326 1.398 9.918 1.00 90.50 108 LEU A C 1
ATOM 902 O O . LEU A 1 108 ? 0.478 0.421 10.658 1.00 90.50 108 LEU A O 1
ATOM 906 N N . VAL A 1 109 ? 0.315 2.648 10.370 1.00 87.00 109 VAL A N 1
ATOM 907 C CA . VAL A 1 109 ? 0.526 3.018 11.774 1.00 87.00 109 VAL A CA 1
ATOM 908 C C . VAL A 1 109 ? -0.629 3.861 12.303 1.00 87.00 109 VAL A C 1
ATOM 910 O O . VAL A 1 109 ? -1.229 4.655 11.581 1.00 87.00 109 VAL A O 1
ATOM 913 N N . ASP A 1 110 ? -0.947 3.690 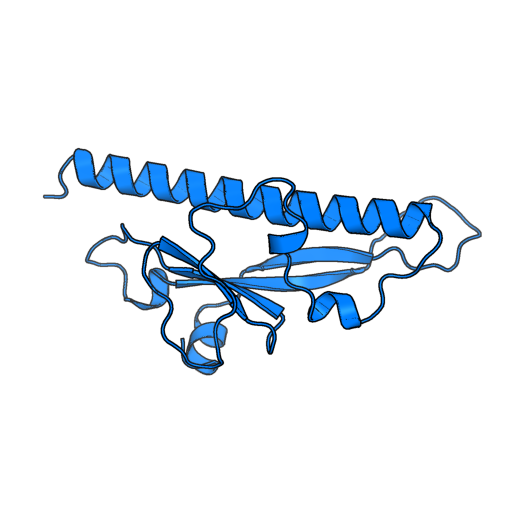13.582 1.00 82.12 110 ASP A N 1
ATOM 914 C CA . ASP A 1 110 ? -1.775 4.623 14.341 1.00 82.12 110 ASP A CA 1
ATOM 915 C C . ASP A 1 110 ? -0.926 5.784 14.843 1.00 82.12 110 ASP A C 1
ATOM 917 O O . ASP A 1 110 ? 0.086 5.593 15.518 1.00 82.12 110 ASP A O 1
ATOM 921 N N . VAL A 1 111 ? -1.391 6.994 14.561 1.00 72.69 111 VAL A N 1
ATOM 922 C CA . VAL A 1 111 ? -0.786 8.217 15.073 1.00 72.69 111 VAL A CA 1
ATOM 923 C C . VAL A 1 111 ? -1.734 8.831 16.098 1.00 72.69 111 VAL A C 1
ATOM 925 O O . VAL A 1 111 ? -2.925 9.000 15.807 1.00 72.69 111 VAL A O 1
ATOM 928 N N . PRO A 1 112 ? -1.260 9.153 17.318 1.00 64.56 112 PRO A N 1
ATOM 929 C CA . PRO A 1 112 ? -2.073 9.852 18.302 1.00 64.56 112 PRO A CA 1
ATOM 930 C C . PRO A 1 112 ? -2.564 11.179 17.720 1.00 64.56 112 PRO A C 1
ATOM 932 O O . PRO A 1 112 ? -1.771 12.071 17.427 1.00 64.56 112 PRO A O 1
ATOM 935 N N . GLY A 1 113 ? -3.876 11.323 17.556 1.00 57.91 113 GLY A N 1
ATOM 936 C CA . GLY A 1 113 ? -4.474 12.571 17.115 1.00 57.91 113 GLY A CA 1
ATOM 937 C C . GLY A 1 113 ? -4.483 13.564 18.269 1.00 57.91 113 GLY A C 1
ATOM 938 O O . GLY A 1 113 ? -5.249 13.418 19.223 1.00 57.91 113 GLY A O 1
ATOM 939 N N . SER A 1 114 ? -3.659 14.606 18.196 1.00 48.94 114 SER A N 1
ATOM 940 C CA . SER A 1 114 ? -3.889 15.800 19.000 1.00 48.94 114 SER A CA 1
ATOM 941 C C . SER A 1 114 ? -5.037 16.580 18.355 1.00 48.94 114 SER A C 1
ATOM 943 O O . SER A 1 114 ? -4.860 17.291 17.374 1.00 48.94 114 SER A O 1
ATOM 945 N N . LEU A 1 115 ? -6.250 16.434 18.888 1.00 47.25 115 LEU A N 1
ATOM 946 C CA . LEU A 1 115 ? -7.342 17.371 18.617 1.00 47.25 115 LEU A CA 1
ATOM 947 C C . LEU A 1 115 ? -7.380 18.392 19.762 1.00 47.25 115 LEU A C 1
ATOM 949 O O . LEU A 1 115 ? -7.895 18.080 20.839 1.00 47.25 115 LEU A O 1
ATOM 953 N N . PRO A 1 116 ? -6.842 19.613 19.584 1.00 44.34 116 PRO A N 1
ATOM 954 C CA . PRO A 1 116 ? -6.956 20.662 20.578 1.00 44.34 116 PRO A CA 1
ATOM 955 C C . PRO A 1 116 ? -8.293 21.379 20.378 1.00 44.34 116 PRO A C 1
ATOM 957 O O . PRO A 1 116 ? -8.318 22.450 19.794 1.00 44.34 116 PRO A O 1
ATOM 960 N N . ALA A 1 117 ? -9.404 20.766 20.799 1.00 41.62 117 ALA A N 1
ATOM 961 C CA . ALA A 1 117 ? -10.666 21.440 21.151 1.00 41.62 117 ALA A CA 1
ATOM 962 C C . ALA A 1 117 ? -11.805 20.420 21.299 1.00 41.62 117 ALA A C 1
ATOM 964 O O . ALA A 1 117 ? -12.535 20.155 20.352 1.00 41.62 117 ALA A O 1
ATOM 965 N N . ALA A 1 118 ? -11.961 19.862 22.497 1.00 40.78 118 ALA A N 1
ATOM 966 C CA . ALA A 1 118 ? -13.256 19.596 23.131 1.00 40.78 118 ALA A CA 1
ATOM 967 C C . ALA A 1 118 ? -12.980 18.893 24.461 1.00 40.78 118 ALA A C 1
ATOM 969 O O . ALA A 1 118 ? -12.818 17.675 24.546 1.00 40.78 118 ALA A O 1
ATOM 970 N N . SER A 1 119 ? -12.907 19.688 25.521 1.00 44.94 119 SER A N 1
ATOM 971 C CA . SER A 1 119 ? -13.116 19.212 26.881 1.00 44.94 119 SER A CA 1
ATOM 972 C C . SER A 1 119 ? -14.385 18.343 26.914 1.00 44.94 119 SER A C 1
ATOM 974 O O . SER A 1 119 ? -15.443 18.803 26.502 1.00 44.94 119 SER A O 1
ATOM 976 N N . HIS A 1 120 ? -14.252 17.103 27.403 1.00 39.62 120 HIS A N 1
ATOM 977 C CA . HIS A 1 120 ? -15.298 16.118 27.760 1.00 39.62 120 HIS A CA 1
ATOM 978 C C . HIS A 1 120 ? -1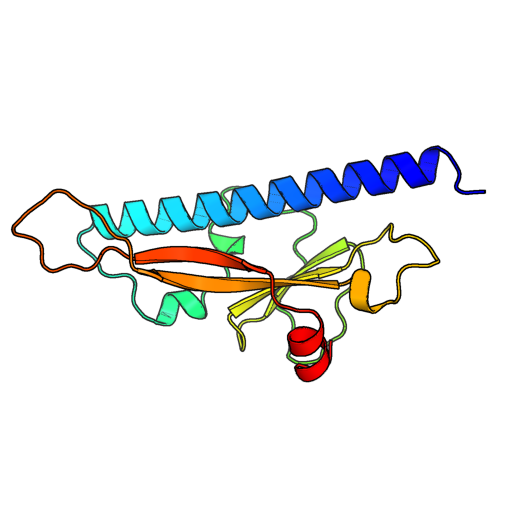5.449 14.815 26.958 1.00 39.62 120 HIS A C 1
ATOM 980 O O . HIS A 1 120 ? -16.204 13.959 27.414 1.00 39.62 120 HIS A O 1
ATOM 986 N N . TYR A 1 121 ? -14.675 14.539 25.905 1.00 40.22 121 TYR A N 1
ATOM 987 C CA . TYR A 1 121 ? -14.615 13.172 25.355 1.00 40.22 121 TYR A CA 1
ATOM 988 C C . TYR A 1 121 ? -13.208 12.582 25.466 1.00 40.22 121 TYR A C 1
ATOM 990 O O . TYR A 1 121 ? -12.339 12.815 24.636 1.00 40.22 121 TYR A O 1
ATOM 998 N N . GLN A 1 122 ? -12.995 11.763 26.501 1.00 43.19 122 GLN A N 1
ATOM 999 C CA . GLN A 1 122 ? -11.831 10.881 26.671 1.00 43.19 122 GLN A CA 1
ATOM 1000 C C . GLN A 1 122 ? -11.848 9.718 25.657 1.00 43.19 122 GLN A C 1
ATOM 1002 O O . GLN A 1 122 ? -11.739 8.549 26.020 1.00 43.19 122 GLN A O 1
ATOM 1007 N N . ARG A 1 123 ? -12.009 10.006 24.367 1.00 49.09 123 ARG A N 1
ATOM 1008 C CA . ARG A 1 123 ? -11.636 9.068 23.310 1.00 49.09 123 ARG A CA 1
ATOM 1009 C C . ARG A 1 123 ? -10.499 9.717 22.561 1.00 49.09 123 ARG A C 1
ATOM 1011 O O . ARG A 1 123 ? -10.723 10.664 21.819 1.00 49.09 123 ARG A O 1
ATOM 1018 N N . ALA A 1 124 ? -9.285 9.234 22.811 1.00 48.97 124 ALA A N 1
ATOM 1019 C CA . ALA A 1 124 ? -8.145 9.550 21.970 1.00 48.97 124 ALA A CA 1
ATOM 1020 C C . ALA A 1 124 ? -8.557 9.274 20.515 1.00 48.97 124 ALA A C 1
ATOM 1022 O O . ALA A 1 124 ? -8.823 8.129 20.149 1.00 48.97 124 ALA A O 1
ATOM 1023 N N . GLY A 1 125 ? -8.726 10.336 19.727 1.00 52.78 125 GLY A N 1
ATOM 1024 C CA . GLY A 1 125 ? -8.820 10.205 18.283 1.00 52.78 125 GLY A CA 1
ATOM 1025 C C . GLY A 1 125 ? -7.450 9.755 17.801 1.00 52.78 125 GLY A C 1
ATOM 1026 O O . GLY A 1 125 ? -6.446 10.340 18.195 1.00 52.78 125 GLY A O 1
ATOM 1027 N N . PHE A 1 126 ? -7.392 8.693 17.012 1.00 63.31 126 PHE A N 1
ATOM 1028 C CA . PHE A 1 126 ? -6.164 8.256 16.354 1.00 63.31 126 PHE A CA 1
ATOM 1029 C C . PHE A 1 126 ? -6.351 8.460 14.855 1.00 63.31 126 PHE A C 1
ATOM 1031 O O . PHE A 1 126 ? -7.436 8.190 14.342 1.00 63.31 126 PHE A O 1
ATOM 1038 N N . ALA A 1 127 ? -5.319 8.945 14.172 1.00 65.94 127 ALA A N 1
ATOM 1039 C CA . ALA A 1 127 ? -5.243 8.930 12.716 1.00 65.94 127 ALA A CA 1
ATOM 1040 C C . ALA A 1 127 ? -4.577 7.625 12.254 1.00 65.94 127 ALA A C 1
ATOM 1042 O O . ALA A 1 127 ? -3.856 6.988 13.026 1.00 65.94 127 ALA A O 1
ATOM 1043 N N . LEU A 1 128 ? -4.828 7.224 11.009 1.00 77.88 128 LEU A N 1
ATOM 1044 C CA . LEU A 1 128 ? -4.118 6.126 10.357 1.00 77.88 128 LEU A CA 1
ATOM 1045 C C . LEU A 1 128 ? -3.219 6.712 9.273 1.00 77.88 128 LEU A C 1
ATOM 1047 O O . LEU A 1 128 ? -3.695 7.447 8.410 1.00 77.88 128 LEU A O 1
ATOM 1051 N N . GLU A 1 129 ? -1.939 6.368 9.311 1.00 85.38 129 GLU A N 1
ATOM 1052 C CA . GLU A 1 129 ? -0.945 6.838 8.350 1.00 85.38 129 GLU A CA 1
ATOM 1053 C C . GLU A 1 129 ? -0.240 5.673 7.659 1.00 85.38 129 GLU A C 1
ATOM 1055 O O . GLU A 1 129 ? -0.205 4.550 8.165 1.00 85.38 129 GLU A O 1
ATOM 1060 N N . LEU A 1 130 ? 0.330 5.967 6.491 1.00 89.44 130 LEU A N 1
ATOM 1061 C CA . LEU A 1 130 ? 1.232 5.092 5.753 1.00 89.44 130 LEU A CA 1
ATOM 1062 C C . LEU A 1 130 ? 2.648 5.664 5.868 1.00 89.44 130 LEU A C 1
ATOM 1064 O O . LEU A 1 130 ? 3.048 6.531 5.093 1.00 89.44 130 LEU A O 1
ATOM 1068 N N . ALA A 1 131 ? 3.389 5.209 6.876 1.00 90.94 131 ALA A N 1
ATOM 1069 C CA . ALA A 1 131 ? 4.751 5.659 7.140 1.00 90.94 131 ALA A CA 1
ATOM 1070 C C . ALA A 1 131 ? 5.739 4.928 6.223 1.00 90.94 131 ALA A C 1
ATOM 1072 O O . ALA A 1 131 ? 5.683 3.704 6.127 1.00 90.94 131 ALA A O 1
ATOM 1073 N N . GLU A 1 132 ? 6.641 5.650 5.552 1.00 91.94 132 GLU A N 1
ATOM 1074 C CA . GLU A 1 132 ? 7.665 5.023 4.702 1.00 91.94 132 GLU A CA 1
ATOM 1075 C C . GLU A 1 132 ? 8.556 4.099 5.546 1.00 91.94 132 GLU A C 1
ATOM 1077 O O . GLU A 1 132 ? 9.079 4.502 6.585 1.00 91.94 132 GLU A O 1
ATOM 1082 N N . VAL A 1 133 ? 8.707 2.852 5.097 1.00 92.19 133 VAL A N 1
ATOM 1083 C CA . VAL A 1 133 ? 9.563 1.862 5.753 1.00 92.19 133 VAL A CA 1
ATOM 1084 C C . VAL A 1 133 ? 10.994 2.040 5.238 1.00 92.19 133 VAL A C 1
ATOM 1086 O O . VAL A 1 133 ? 11.214 1.995 4.021 1.00 92.19 133 VAL A O 1
ATOM 1089 N N . PRO A 1 134 ? 11.978 2.228 6.130 1.00 91.06 134 PRO A N 1
ATOM 1090 C CA . PRO A 1 134 ? 13.379 2.349 5.751 1.00 91.06 134 PRO A CA 1
ATOM 1091 C C . PRO A 1 134 ? 13.920 1.116 5.010 1.00 91.06 134 PRO A C 1
ATOM 1093 O O . PRO A 1 134 ? 13.508 -0.020 5.248 1.00 91.06 134 PRO A O 1
ATOM 1096 N N . ALA A 1 135 ? 14.895 1.330 4.122 1.00 86.88 135 ALA A N 1
ATOM 1097 C CA . ALA A 1 135 ? 15.478 0.261 3.306 1.00 86.88 135 ALA A CA 1
ATOM 1098 C C . ALA A 1 135 ? 16.189 -0.828 4.135 1.00 86.88 135 ALA A C 1
ATOM 1100 O O . ALA A 1 135 ? 16.215 -1.989 3.740 1.00 86.88 135 ALA A O 1
ATOM 1101 N N . ASP A 1 136 ? 16.759 -0.472 5.286 1.00 89.00 136 ASP A N 1
ATOM 1102 C CA . ASP A 1 136 ? 17.370 -1.410 6.230 1.00 89.00 136 ASP A CA 1
ATOM 1103 C C . ASP A 1 136 ? 16.330 -2.301 6.923 1.00 89.00 136 ASP A C 1
ATOM 1105 O O . ASP A 1 136 ? 16.581 -3.490 7.125 1.00 89.00 136 ASP A O 1
ATOM 1109 N N . GLU A 1 137 ? 15.142 -1.768 7.221 1.00 90.94 137 GLU A N 1
ATOM 1110 C CA . GLU A 1 137 ? 14.033 -2.551 7.773 1.00 90.94 137 GLU A CA 1
ATOM 1111 C C . GLU A 1 137 ? 13.426 -3.497 6.724 1.00 90.94 137 GLU A C 1
ATOM 1113 O O . GLU A 1 137 ? 13.131 -4.654 7.035 1.00 90.94 137 GLU A O 1
ATOM 1118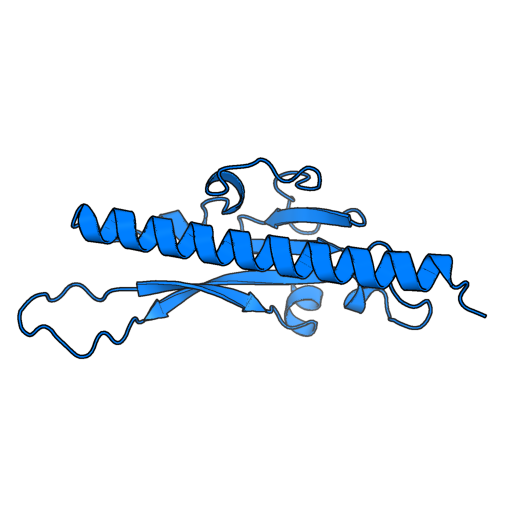 N N . LEU A 1 138 ? 13.309 -3.042 5.470 1.00 89.12 138 LEU A N 1
ATOM 1119 C CA . LEU A 1 138 ? 12.952 -3.885 4.323 1.00 89.12 138 LEU A CA 1
ATOM 1120 C C . LEU A 1 138 ? 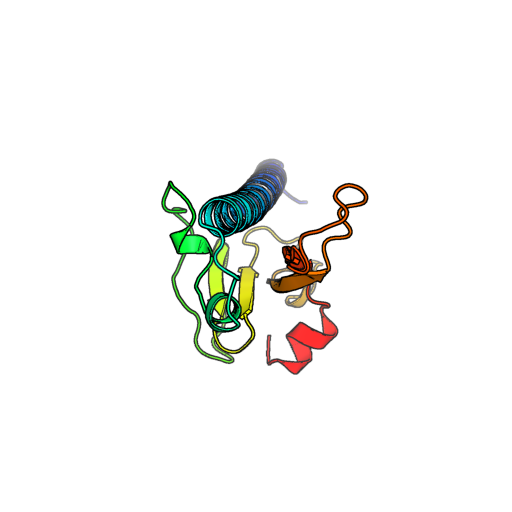13.938 -5.053 4.161 1.00 89.12 138 LEU A C 1
ATOM 1122 O O . LEU A 1 138 ? 13.522 -6.214 4.167 1.00 89.12 138 LEU A O 1
ATOM 1126 N N . ALA A 1 139 ? 15.241 -4.758 4.145 1.00 87.62 139 ALA A N 1
ATOM 1127 C CA . ALA A 1 139 ? 16.289 -5.767 4.017 1.00 87.62 139 ALA A CA 1
ATOM 1128 C C . ALA A 1 139 ? 16.269 -6.778 5.174 1.00 87.62 139 ALA A C 1
ATOM 1130 O O . ALA A 1 139 ? 16.365 -7.986 4.953 1.00 87.62 139 ALA A O 1
ATOM 1131 N N . ALA A 1 140 ? 16.083 -6.310 6.412 1.00 88.56 140 ALA A N 1
ATOM 1132 C CA . ALA A 1 140 ? 15.953 -7.180 7.581 1.00 88.56 140 ALA A CA 1
ATOM 1133 C C . ALA A 1 140 ? 14.703 -8.078 7.523 1.00 88.56 140 ALA A C 1
ATOM 1135 O O . ALA A 1 140 ? 14.680 -9.153 8.124 1.00 88.56 140 ALA A O 1
ATOM 1136 N N . ALA A 1 141 ? 13.665 -7.652 6.801 1.00 87.12 141 ALA A N 1
ATOM 1137 C CA . ALA A 1 141 ? 12.454 -8.424 6.557 1.00 87.12 141 ALA A CA 1
ATOM 1138 C C . ALA A 1 141 ? 12.577 -9.426 5.393 1.00 87.12 141 ALA A C 1
ATOM 1140 O O . ALA A 1 141 ? 11.645 -10.205 5.191 1.00 87.12 141 ALA A O 1
ATOM 1141 N N . GLY A 1 142 ? 13.710 -9.442 4.681 1.00 86.50 142 GLY A N 1
ATOM 1142 C CA . GLY A 1 142 ? 13.969 -10.334 3.548 1.00 86.50 142 GLY A CA 1
ATOM 1143 C C . GLY A 1 142 ? 13.564 -9.763 2.188 1.00 86.50 142 GLY A C 1
ATOM 1144 O O . GLY A 1 142 ? 13.288 -10.547 1.281 1.00 86.50 142 GLY A O 1
ATOM 1145 N N . TYR A 1 143 ? 13.508 -8.434 2.062 1.00 81.62 143 TYR A N 1
ATOM 1146 C CA . TYR A 1 143 ? 13.057 -7.710 0.872 1.00 81.62 143 TYR A CA 1
ATOM 1147 C C . TYR A 1 143 ? 14.083 -6.704 0.340 1.00 81.62 143 TYR A C 1
ATOM 1149 O O . TYR A 1 143 ? 14.873 -6.160 1.144 1.00 81.62 143 TYR A O 1
#

Foldseek 3Di:
DQDPVLVVLQVVLVVVVVVVQVQLLVLQQVVLVVCVVVVHDDDPCVLLDDSQVSRPDRDPQAPEADEQLHDDDASHWHADRVQSKIKHFHPRDDPPDPSLVRMWIWHWDWAFDPDPDDPDDPDGRTGIHGHTDDSVNVVVSND

Organism: NCBI:txid2448482

Radius of gyration: 17.39 Å; chains: 1; bounding box: 42×36×52 Å

pLDDT: mean 79.85, std 14.86, range [39.62, 95.06]

Secondary structure (DSSP, 8-state):
---HHHHHHHHHHHHHHHHHHHHHHHHHHHHHHHHHHTT----GGGGGS-GGGG-SS--TTEEEEPPTTPPPPBT-EEEETTTTEEEEE-SS--TTS-GGGTEEEEEEEEEE------TT-----EEEEEEEPPHHHHHHTT-

Sequence (143 aa):
MISLGWKIAQVSERRALDATHEHLVTGLNNLVAEQMAKNQALNKAWRSTNPFVLLRWQQDNYCGELAASAEPQRGCWYWLPERAWVLYRQRFSDEWANEQRELRAWQLVDVPGSLPAASHYQRAGFALELAEVPADELAAAGY